Protein AF-A0A4Y2JJ87-F1 (afdb_monomer_lite)

Organism: Araneus ventricosus (NCBI:txid182803)

pLDDT: mean 87.83, std 11.87, range [46.53, 98.0]

Secondary structure (DSSP, 8-state):
--PPP---SEEEEEEEEEETTTTEEEEEEEEEETTTTEEEEEEEETTEEEEEEEETTTTEEEEEEEE-----

Radius of gyration: 14.83 Å; chains: 1; bounding box: 37×40×37 Å

Sequence (72 aa):
QFERPKFSPVFQVEVQGILKDVNEEMEGTLFYDRPNNRGALRFTYQGETSQSIFRFDDNEMLYISGKEFFYL

Foldseek 3Di:
DDDDDDDDLWDKDWDWDAPVVVRDIWIWMKTHHNVQRWIKIWIDDPQKIKMWIDRPVVRDIDIDIDGDDDDD

Structure (mmCIF, N/CA/C/O backbone):
data_AF-A0A4Y2JJ87-F1
#
_entry.id   AF-A0A4Y2JJ87-F1
#
loop_
_atom_site.group_PDB
_atom_site.id
_atom_site.type_symbol
_atom_site.label_atom_id
_atom_site.label_alt_id
_atom_site.label_comp_id
_atom_site.label_asym_id
_atom_site.label_entity_id
_atom_site.label_seq_id
_atom_site.pdbx_PDB_ins_code
_atom_site.Cartn_x
_atom_site.Cartn_y
_atom_site.Cartn_z
_atom_site.occupancy
_atom_site.B_iso_or_equiv
_atom_site.auth_seq_id
_atom_site.auth_comp_id
_atom_site.auth_asym_id
_atom_site.auth_atom_id
_atom_site.pdbx_PDB_model_num
ATOM 1 N N . GLN A 1 1 ? 21.024 24.253 -2.195 1.00 63.41 1 GLN A N 1
ATOM 2 C CA . GLN A 1 1 ? 20.121 23.421 -3.018 1.00 63.41 1 GLN A CA 1
ATOM 3 C C . GLN A 1 1 ? 19.491 22.408 -2.072 1.00 63.41 1 GLN A C 1
ATOM 5 O O . GLN A 1 1 ? 20.242 21.725 -1.394 1.00 63.41 1 GLN A O 1
ATOM 10 N N . PHE A 1 2 ? 18.165 22.391 -1.915 1.00 58.28 2 PHE A N 1
ATOM 11 C CA . PHE A 1 2 ? 17.508 21.401 -1.054 1.00 58.28 2 PHE A CA 1
ATOM 12 C C . PHE A 1 2 ? 17.500 20.059 -1.785 1.00 58.28 2 PHE A C 1
ATOM 14 O O . PHE A 1 2 ? 16.846 19.930 -2.822 1.00 58.28 2 PHE A O 1
ATOM 21 N N . GLU A 1 3 ? 18.242 19.076 -1.280 1.00 78.00 3 GLU A N 1
ATOM 22 C CA . GLU A 1 3 ? 18.055 17.703 -1.733 1.00 78.00 3 GLU A CA 1
ATOM 23 C C . GLU A 1 3 ? 16.692 17.224 -1.239 1.00 78.00 3 GLU A C 1
ATOM 25 O O . GLU A 1 3 ? 16.404 17.225 -0.042 1.00 78.00 3 GLU A O 1
ATOM 30 N N . ARG A 1 4 ? 15.819 16.852 -2.179 1.00 76.31 4 ARG A N 1
ATOM 31 C CA . ARG A 1 4 ? 14.565 16.193 -1.822 1.00 76.31 4 ARG A CA 1
ATOM 32 C C . ARG A 1 4 ? 14.894 14.844 -1.176 1.00 76.31 4 ARG A C 1
ATOM 34 O O . ARG A 1 4 ? 15.823 14.183 -1.650 1.00 76.31 4 ARG A O 1
ATOM 41 N N . PRO A 1 5 ? 14.125 14.406 -0.166 1.00 72.38 5 PRO A N 1
ATOM 42 C CA . PRO A 1 5 ? 14.264 13.066 0.381 1.00 72.38 5 PRO A CA 1
ATOM 43 C C . PRO A 1 5 ? 14.208 12.040 -0.753 1.00 72.38 5 PRO A C 1
ATOM 45 O O . PRO A 1 5 ? 13.259 12.018 -1.542 1.00 72.38 5 PRO A O 1
ATOM 48 N N . LYS A 1 6 ? 15.250 11.216 -0.866 1.00 81.88 6 LYS A N 1
ATOM 49 C CA . LYS A 1 6 ? 15.260 10.089 -1.797 1.00 81.88 6 LYS A CA 1
ATOM 50 C C . LYS A 1 6 ? 14.592 8.920 -1.091 1.00 81.88 6 LYS A C 1
ATOM 52 O O . LYS A 1 6 ? 15.187 8.310 -0.209 1.00 81.88 6 LYS A O 1
ATOM 57 N N . PHE A 1 7 ? 13.352 8.628 -1.465 1.00 83.81 7 PHE A N 1
ATOM 58 C CA . PHE A 1 7 ? 12.722 7.377 -1.063 1.00 83.81 7 PHE A CA 1
ATOM 59 C C . PHE A 1 7 ? 13.418 6.214 -1.766 1.00 83.81 7 PHE A C 1
ATOM 61 O O . PHE A 1 7 ? 13.803 6.320 -2.936 1.00 83.81 7 PHE A O 1
ATOM 68 N N . SER A 1 8 ? 13.576 5.107 -1.043 1.00 93.19 8 SER A N 1
ATOM 69 C CA . SER A 1 8 ? 13.985 3.842 -1.646 1.00 93.19 8 SER A CA 1
ATOM 70 C C . SER A 1 8 ? 13.034 3.503 -2.805 1.00 93.19 8 SER A C 1
ATOM 72 O O . SER A 1 8 ? 11.838 3.771 -2.695 1.00 93.19 8 SER A O 1
ATOM 74 N N . PRO A 1 9 ? 13.512 2.916 -3.917 1.00 94.50 9 PRO A N 1
ATOM 75 C CA . PRO A 1 9 ? 12.635 2.468 -5.002 1.00 94.50 9 PRO A CA 1
ATOM 76 C C . PRO A 1 9 ? 11.610 1.417 -4.545 1.00 94.50 9 PRO A C 1
ATOM 78 O O . PRO A 1 9 ? 10.601 1.231 -5.219 1.00 94.50 9 PRO A O 1
ATOM 81 N N . VAL A 1 10 ? 11.864 0.763 -3.407 1.00 96.88 10 VAL A N 1
ATOM 82 C CA . VAL A 1 10 ? 10.920 -0.110 -2.708 1.00 96.88 10 VAL A CA 1
ATOM 83 C C . VAL A 1 10 ? 10.788 0.374 -1.269 1.00 96.88 10 VAL A C 1
ATOM 85 O O . VAL A 1 10 ? 11.795 0.459 -0.561 1.00 96.88 10 VAL A O 1
ATOM 88 N N . PHE A 1 11 ? 9.576 0.695 -0.827 1.00 95.69 11 PHE A N 1
ATOM 89 C CA . PHE A 1 11 ? 9.333 1.132 0.545 1.00 95.69 11 PHE A CA 1
ATOM 90 C C . PHE A 1 11 ? 7.975 0.679 1.068 1.00 95.69 11 PHE A C 1
ATOM 92 O O . PHE A 1 11 ? 7.037 0.448 0.307 1.00 95.69 11 PHE A O 1
ATOM 99 N N . GLN A 1 12 ? 7.886 0.610 2.393 1.00 96.38 12 GLN A N 1
ATOM 100 C CA . GLN A 1 12 ? 6.638 0.505 3.130 1.00 96.38 12 GLN A CA 1
ATOM 101 C C . GLN A 1 12 ? 6.624 1.588 4.205 1.00 96.38 12 GLN A C 1
ATOM 103 O O . GLN A 1 12 ? 7.619 1.760 4.910 1.00 96.38 12 GLN A O 1
ATOM 108 N N . VAL A 1 13 ? 5.522 2.324 4.308 1.00 95.06 13 VAL A N 1
ATOM 109 C CA . VAL A 1 13 ? 5.337 3.398 5.290 1.00 95.06 13 VAL A CA 1
ATOM 110 C C . VAL A 1 13 ? 3.947 3.324 5.899 1.00 95.06 13 VAL A C 1
ATOM 112 O O . VAL A 1 13 ? 3.006 2.842 5.267 1.00 95.06 13 VAL A O 1
ATOM 115 N N . GLU A 1 14 ? 3.823 3.825 7.119 1.00 95.69 14 GLU A N 1
ATOM 116 C CA . GLU A 1 14 ? 2.530 4.147 7.712 1.00 95.69 14 GLU A CA 1
ATOM 117 C C . GLU A 1 14 ? 1.982 5.422 7.067 1.00 95.69 14 GLU A C 1
ATOM 119 O O . GLU A 1 14 ? 2.732 6.342 6.724 1.00 95.69 14 GLU A O 1
ATOM 124 N N . VAL A 1 15 ? 0.671 5.458 6.859 1.00 92.69 15 VAL A N 1
ATOM 125 C CA . VAL A 1 15 ? -0.036 6.597 6.278 1.00 92.69 15 VAL A CA 1
ATOM 126 C C . VAL A 1 15 ? -1.266 6.921 7.110 1.00 92.69 15 VAL A C 1
ATOM 128 O O . VAL A 1 15 ? -1.983 6.026 7.551 1.00 92.69 15 VAL A O 1
ATOM 131 N N . GLN A 1 16 ? -1.528 8.215 7.264 1.00 90.19 16 GLN A N 1
ATOM 132 C CA . GLN A 1 16 ? -2.791 8.734 7.769 1.00 90.19 16 GLN A CA 1
ATOM 133 C C . GLN A 1 16 ? -3.544 9.336 6.581 1.00 90.19 16 GLN A C 1
ATOM 135 O O . GLN A 1 16 ? -3.027 10.206 5.874 1.00 90.19 16 GLN A O 1
ATOM 140 N N . GLY A 1 17 ? -4.733 8.814 6.308 1.00 84.75 17 GLY A N 1
ATOM 141 C CA . GLY A 1 17 ? -5.616 9.277 5.247 1.00 84.75 17 GLY A CA 1
ATOM 142 C C . GLY A 1 17 ? -6.857 9.948 5.817 1.00 84.75 17 GLY A C 1
ATOM 143 O O . GLY A 1 17 ? -7.239 9.694 6.952 1.00 84.75 17 GLY A O 1
ATOM 144 N N . ILE A 1 18 ? -7.511 10.775 5.004 1.00 88.06 18 ILE A N 1
ATOM 145 C CA . ILE A 1 18 ? -8.848 11.300 5.294 1.00 88.06 18 ILE A CA 1
ATOM 146 C C . ILE A 1 18 ? -9.781 10.770 4.210 1.00 88.06 18 ILE A C 1
ATOM 148 O O . ILE A 1 18 ? -9.555 11.008 3.017 1.00 88.06 18 ILE A O 1
ATOM 152 N N . LEU A 1 19 ? -10.828 10.053 4.612 1.00 82.19 19 LEU A N 1
ATOM 153 C CA . LEU A 1 19 ? -11.902 9.643 3.716 1.00 82.19 19 LEU A CA 1
ATOM 154 C C . LEU A 1 19 ? -12.746 10.873 3.380 1.00 82.19 19 LEU A C 1
ATOM 156 O O . LEU A 1 19 ? -13.528 11.340 4.202 1.00 82.19 19 LEU A O 1
ATOM 160 N N . LYS A 1 20 ? -12.578 11.418 2.170 1.00 81.81 20 LYS A N 1
ATOM 161 C CA . LYS A 1 20 ? -13.181 12.703 1.770 1.00 81.81 20 LYS A CA 1
ATOM 162 C C . LYS A 1 20 ? -14.698 12.766 1.937 1.00 81.81 20 LYS A C 1
ATOM 164 O O . LYS A 1 20 ? -15.206 13.826 2.283 1.00 81.81 20 LYS A O 1
ATOM 169 N N . ASP A 1 21 ? -15.394 11.661 1.694 1.00 84.12 21 ASP A N 1
ATOM 170 C CA . ASP A 1 21 ? -16.860 11.642 1.685 1.00 84.12 21 ASP A CA 1
ATOM 171 C C . ASP A 1 21 ? -17.462 11.716 3.094 1.00 84.12 21 ASP A C 1
ATOM 173 O O . ASP A 1 21 ? -18.565 12.228 3.268 1.00 84.12 21 ASP A O 1
ATOM 177 N N . VAL A 1 22 ? -16.728 11.236 4.101 1.00 84.06 22 VAL A N 1
ATOM 178 C CA . VAL A 1 22 ? -17.181 11.163 5.502 1.00 84.06 22 VAL A CA 1
ATOM 179 C C . VAL A 1 22 ? -16.347 12.029 6.450 1.00 84.06 22 VAL A C 1
ATOM 181 O O . VAL A 1 22 ? -16.714 12.208 7.605 1.00 84.06 22 VAL A O 1
ATOM 184 N N . ASN A 1 23 ? -15.252 12.615 5.956 1.00 85.56 23 ASN A N 1
ATOM 185 C CA . ASN A 1 23 ? -14.283 13.400 6.720 1.00 85.56 23 ASN A CA 1
ATOM 186 C C . ASN A 1 23 ? -13.750 12.667 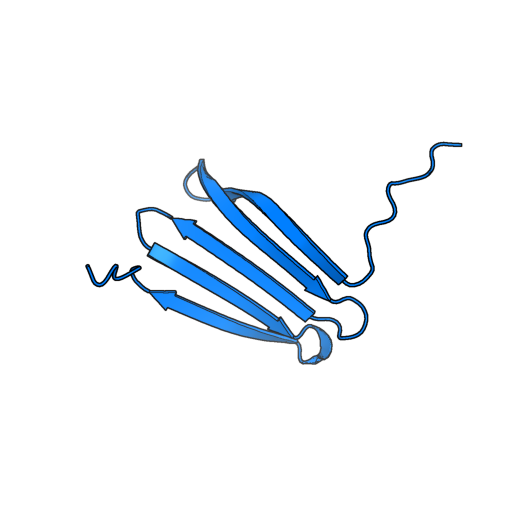7.967 1.00 85.56 23 ASN A C 1
ATOM 188 O O . ASN A 1 23 ? -13.496 13.283 9.001 1.00 85.56 23 ASN A O 1
ATOM 192 N N . GLU A 1 24 ? -13.587 11.348 7.859 1.00 86.06 24 GLU A N 1
ATOM 193 C CA . GLU A 1 24 ? -13.031 10.501 8.914 1.00 86.06 24 GLU A CA 1
ATOM 194 C C . GLU A 1 24 ? -11.572 10.161 8.604 1.00 86.06 24 GLU A C 1
ATOM 196 O O . GLU A 1 24 ? -11.194 9.938 7.447 1.00 86.06 24 GLU A O 1
ATOM 201 N N . GLU A 1 25 ? -10.745 10.142 9.646 1.00 86.12 25 GLU A N 1
ATOM 202 C CA . GLU A 1 25 ? -9.352 9.725 9.545 1.00 86.12 25 GLU A CA 1
ATOM 203 C C . GLU A 1 25 ? -9.254 8.200 9.464 1.00 86.12 25 GLU A C 1
ATOM 205 O O . GLU A 1 25 ? -10.007 7.466 10.102 1.00 86.12 25 GLU A O 1
ATOM 210 N N . MET A 1 26 ? -8.297 7.723 8.678 1.00 87.25 26 MET A N 1
ATOM 211 C CA . MET A 1 26 ? -7.938 6.316 8.598 1.00 87.25 26 MET A CA 1
ATOM 212 C C . MET A 1 26 ? -6.433 6.163 8.753 1.00 87.25 26 MET A C 1
ATOM 214 O O . MET A 1 26 ? -5.654 6.932 8.187 1.00 87.25 26 MET A O 1
ATOM 218 N N . GLU A 1 27 ? -6.029 5.129 9.475 1.00 88.88 27 GLU A N 1
ATOM 219 C CA . GLU A 1 27 ? -4.640 4.698 9.542 1.00 88.88 27 GLU A CA 1
ATOM 220 C C . GLU A 1 27 ? -4.438 3.495 8.628 1.00 88.88 27 GLU A C 1
ATOM 222 O O . GLU A 1 27 ? -5.312 2.632 8.459 1.00 88.88 27 GLU A O 1
ATOM 227 N N . GLY A 1 28 ? -3.270 3.443 8.004 1.00 92.44 28 GLY A N 1
ATOM 228 C CA . GLY A 1 28 ? -2.953 2.387 7.070 1.00 92.44 28 GLY A CA 1
ATOM 229 C C . GLY A 1 28 ? -1.471 2.248 6.794 1.00 92.44 28 GLY A C 1
ATO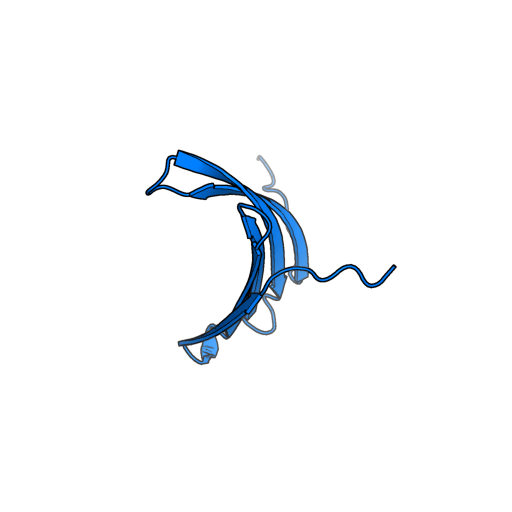M 230 O O . GLY A 1 28 ? -0.630 2.971 7.324 1.00 92.44 28 GLY A O 1
ATOM 231 N N . THR A 1 29 ? -1.154 1.307 5.916 1.00 96.06 29 THR A N 1
ATOM 232 C CA . THR A 1 29 ? 0.183 1.116 5.374 1.00 96.06 29 THR A CA 1
ATOM 233 C C . THR A 1 29 ? 0.153 1.223 3.858 1.00 96.06 29 THR A C 1
ATOM 235 O O . THR A 1 29 ? -0.735 0.694 3.186 1.00 96.06 29 THR A O 1
ATOM 238 N N . LEU A 1 30 ? 1.145 1.920 3.315 1.00 95.81 30 LEU A N 1
ATOM 239 C CA . LEU A 1 30 ? 1.399 2.024 1.887 1.00 95.81 30 LEU A CA 1
ATOM 240 C C . LEU A 1 30 ? 2.692 1.284 1.572 1.00 95.81 30 LEU A C 1
ATOM 242 O O . LEU A 1 30 ? 3.748 1.619 2.103 1.00 95.81 30 LEU A O 1
ATOM 246 N N . PHE A 1 31 ? 2.605 0.320 0.666 1.00 97.25 31 PHE A N 1
ATOM 247 C CA . PHE A 1 31 ? 3.745 -0.314 0.025 1.00 97.25 31 PHE A CA 1
ATOM 248 C C . PHE A 1 31 ? 3.855 0.173 -1.420 1.00 9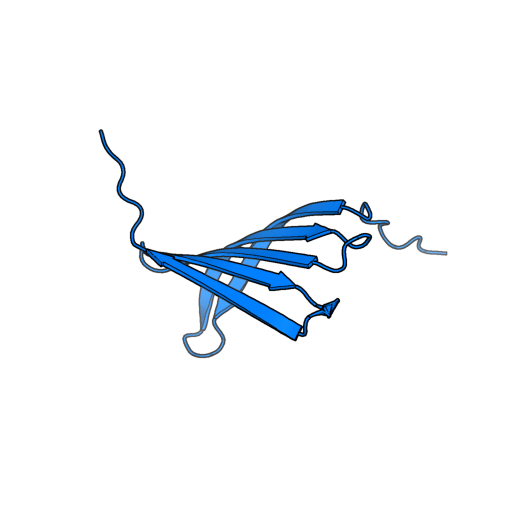7.25 31 PHE A C 1
ATOM 250 O O . PHE A 1 31 ? 2.858 0.211 -2.145 1.00 97.25 31 PHE A O 1
ATOM 257 N N . TYR A 1 32 ? 5.068 0.501 -1.857 1.00 97.50 32 TYR A N 1
ATOM 258 C CA . TYR A 1 32 ? 5.354 0.836 -3.248 1.00 97.50 32 TYR A CA 1
ATOM 259 C C . TYR A 1 32 ? 6.634 0.155 -3.717 1.00 97.50 32 TYR A C 1
ATOM 261 O O . TYR A 1 32 ? 7.654 0.180 -3.030 1.00 97.50 32 TYR A O 1
ATOM 269 N N . ASP A 1 33 ? 6.572 -0.429 -4.910 1.00 97.69 33 ASP A N 1
ATOM 270 C CA . ASP A 1 33 ? 7.660 -1.136 -5.576 1.00 97.69 33 ASP A CA 1
ATOM 271 C C . ASP A 1 33 ? 7.770 -0.597 -7.002 1.00 97.69 33 ASP A C 1
ATOM 273 O O . ASP A 1 33 ? 7.084 -1.040 -7.928 1.00 97.69 33 ASP A O 1
ATOM 277 N N . ARG A 1 34 ? 8.617 0.429 -7.150 1.00 96.38 34 ARG A N 1
ATOM 278 C CA . ARG A 1 34 ? 8.831 1.150 -8.407 1.00 96.38 34 ARG A CA 1
ATOM 279 C C . ARG A 1 34 ? 9.357 0.244 -9.525 1.00 96.38 34 ARG A C 1
ATOM 281 O O . ARG A 1 34 ? 8.838 0.375 -10.630 1.00 96.38 34 ARG A O 1
ATOM 288 N N . PRO A 1 35 ? 10.361 -0.634 -9.305 1.00 97.25 35 PRO A N 1
ATOM 289 C CA . PRO A 1 35 ? 10.870 -1.508 -10.363 1.00 97.25 35 PRO A CA 1
ATOM 290 C C . PRO A 1 35 ? 9.804 -2.393 -11.004 1.00 97.25 35 PRO A C 1
ATOM 292 O O . PRO A 1 35 ? 9.889 -2.656 -12.197 1.00 97.25 35 PRO A O 1
ATOM 295 N N . ASN A 1 36 ? 8.811 -2.822 -10.225 1.00 97.06 36 ASN A N 1
ATOM 296 C CA . ASN A 1 36 ? 7.731 -3.686 -10.698 1.00 97.06 36 ASN A CA 1
ATOM 297 C C . ASN A 1 36 ? 6.414 -2.927 -10.925 1.00 97.06 36 ASN A C 1
ATOM 299 O O . ASN A 1 36 ? 5.362 -3.559 -10.978 1.00 97.06 36 ASN A O 1
ATOM 303 N N . ASN A 1 37 ? 6.469 -1.588 -10.957 1.00 96.94 37 ASN A N 1
ATOM 304 C CA . ASN A 1 37 ? 5.340 -0.673 -11.122 1.00 96.94 37 ASN A CA 1
ATOM 305 C C . ASN A 1 37 ? 4.056 -1.150 -10.416 1.00 96.94 37 ASN A C 1
ATOM 307 O O . ASN A 1 37 ? 2.988 -1.312 -11.016 1.00 96.94 37 ASN A O 1
ATOM 311 N N . ARG A 1 38 ? 4.173 -1.401 -9.109 1.00 97.69 38 ARG A N 1
ATOM 312 C CA . ARG A 1 38 ? 3.079 -1.914 -8.278 1.00 97.69 38 ARG A CA 1
ATOM 313 C C . ARG A 1 38 ? 3.050 -1.258 -6.909 1.00 97.69 38 ARG A C 1
ATOM 315 O O . ARG A 1 38 ? 4.057 -0.747 -6.415 1.00 97.69 38 ARG A O 1
ATOM 322 N N . GLY A 1 39 ? 1.887 -1.301 -6.277 1.00 97.69 39 GLY A N 1
ATOM 323 C CA . GLY A 1 39 ? 1.701 -0.798 -4.924 1.00 97.69 39 GLY A CA 1
ATOM 324 C C . GLY A 1 39 ? 0.595 -1.536 -4.192 1.00 97.69 39 GLY A C 1
ATOM 325 O O . GLY A 1 39 ? -0.217 -2.229 -4.801 1.00 97.69 39 GLY A O 1
ATOM 326 N N . ALA A 1 40 ? 0.564 -1.383 -2.877 1.00 97.56 40 ALA A N 1
ATOM 327 C CA . ALA A 1 40 ? -0.537 -1.859 -2.061 1.00 97.56 40 ALA A CA 1
ATOM 328 C C . ALA A 1 40 ? -0.877 -0.832 -0.984 1.00 97.56 40 ALA A C 1
ATOM 330 O O . ALA A 1 40 ? 0.020 -0.253 -0.374 1.00 97.56 40 ALA A O 1
ATOM 331 N N . LEU A 1 41 ? -2.168 -0.626 -0.752 1.00 95.50 41 LEU A N 1
ATOM 332 C CA . LEU A 1 41 ? -2.683 0.164 0.358 1.00 95.50 41 LEU A CA 1
ATOM 333 C C . LEU A 1 41 ? -3.476 -0.768 1.264 1.00 95.50 41 LEU A C 1
ATOM 335 O O . LEU A 1 41 ? -4.413 -1.409 0.794 1.00 95.50 41 LEU A O 1
ATOM 339 N N . ARG A 1 42 ? -3.123 -0.825 2.544 1.00 94.94 42 ARG A N 1
ATOM 340 C CA . ARG A 1 42 ? -3.911 -1.490 3.583 1.00 94.94 42 ARG A CA 1
ATOM 341 C C . ARG A 1 42 ? -4.418 -0.433 4.548 1.00 94.94 42 ARG A C 1
ATOM 343 O O . ARG A 1 42 ? -3.624 0.375 5.007 1.00 94.94 42 ARG A O 1
ATOM 350 N N . PHE A 1 43 ? -5.700 -0.441 4.871 1.00 90.81 43 PHE A N 1
ATOM 351 C CA . PHE A 1 43 ? -6.283 0.484 5.843 1.00 90.81 43 PHE A CA 1
ATOM 352 C C . PHE A 1 43 ? -7.347 -0.223 6.670 1.00 90.81 43 PHE A C 1
ATOM 354 O O . PHE A 1 43 ? -7.973 -1.176 6.198 1.00 90.81 43 PHE A O 1
ATOM 361 N N . THR A 1 44 ? -7.550 0.252 7.894 1.00 87.38 44 THR A N 1
ATOM 362 C CA . THR A 1 44 ? -8.629 -0.215 8.764 1.00 87.38 44 THR A CA 1
ATOM 363 C C . THR A 1 44 ? -9.579 0.939 9.030 1.00 87.38 44 THR A C 1
ATOM 365 O O . THR A 1 44 ? -9.156 2.021 9.428 1.00 87.38 44 THR A O 1
ATOM 368 N N . TYR A 1 45 ? -10.868 0.704 8.813 1.00 83.75 45 TYR A N 1
ATOM 369 C CA . TYR A 1 45 ? -11.924 1.675 9.051 1.00 83.75 45 TYR A CA 1
ATOM 370 C C . TYR A 1 45 ? -13.100 0.986 9.740 1.00 83.75 45 TYR A C 1
ATOM 372 O O . TYR A 1 45 ? -13.570 -0.047 9.273 1.00 83.75 45 TYR A O 1
ATOM 380 N N . GLN A 1 46 ? -13.541 1.523 10.881 1.00 83.19 46 GLN A N 1
ATOM 381 C CA . GLN A 1 46 ? -14.672 0.994 11.665 1.00 83.19 46 GLN A CA 1
ATOM 382 C C . GLN A 1 46 ? -14.599 -0.527 11.954 1.00 83.19 46 GLN A C 1
ATOM 384 O O . GLN A 1 46 ? -15.614 -1.216 12.020 1.00 83.19 46 GLN A O 1
ATOM 389 N N . GLY A 1 47 ? -13.385 -1.059 12.150 1.00 8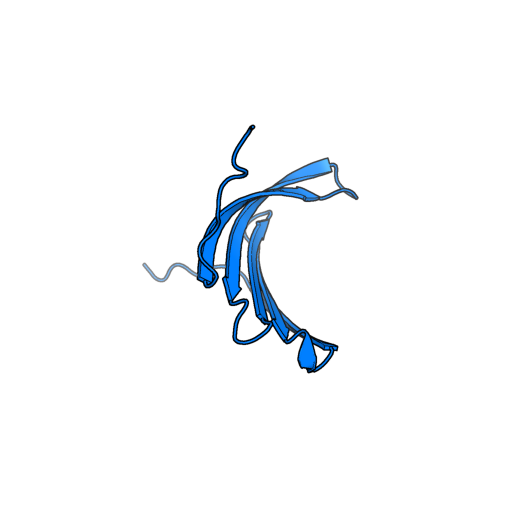2.56 47 GLY A N 1
ATOM 390 C CA . GLY A 1 47 ? -13.146 -2.482 12.433 1.00 82.56 47 GLY A CA 1
ATOM 391 C C . GLY A 1 47 ? -13.108 -3.395 11.200 1.00 82.56 47 GLY A C 1
ATOM 392 O O . GLY A 1 47 ? -12.957 -4.608 11.346 1.00 82.56 47 GLY A O 1
ATOM 393 N N . GLU A 1 48 ? -13.213 -2.837 9.994 1.00 86.56 48 GLU A N 1
ATOM 394 C CA . GLU A 1 48 ? -13.013 -3.559 8.739 1.00 86.56 48 GLU A CA 1
ATOM 395 C C . GLU A 1 48 ? -11.665 -3.190 8.129 1.00 86.56 48 GLU A C 1
ATOM 397 O O . GLU A 1 48 ? -11.339 -2.015 7.950 1.00 86.56 48 GLU A O 1
ATOM 402 N N . THR A 1 49 ? -10.876 -4.207 7.794 1.00 89.06 49 THR A N 1
ATOM 403 C CA . THR A 1 49 ? -9.599 -4.021 7.113 1.00 89.06 49 THR A CA 1
ATOM 404 C C . THR A 1 49 ? -9.786 -4.270 5.630 1.00 89.06 49 THR A C 1
ATOM 406 O O . THR A 1 49 ? -10.332 -5.288 5.200 1.00 89.06 49 THR A O 1
ATOM 409 N N . SER A 1 50 ? -9.294 -3.328 4.839 1.00 90.94 50 SER A N 1
ATOM 410 C CA . SER A 1 50 ? -9.264 -3.404 3.387 1.00 90.94 50 SER A CA 1
ATOM 411 C C . SER A 1 50 ? -7.829 -3.364 2.889 1.00 90.94 50 SER A C 1
ATOM 413 O O . SER A 1 50 ? -6.979 -2.670 3.449 1.00 90.94 50 SER A O 1
ATOM 415 N N . GLN A 1 51 ? -7.569 -4.085 1.806 1.00 94.25 51 GLN A N 1
ATOM 416 C CA . GLN A 1 51 ? -6.321 -4.053 1.068 1.00 94.25 51 GLN A CA 1
ATOM 417 C C . GLN A 1 51 ? -6.607 -3.895 -0.427 1.00 94.25 51 GLN A C 1
ATOM 419 O O . GLN A 1 51 ? -7.295 -4.715 -1.033 1.00 94.25 51 GLN A O 1
ATOM 424 N N . SER A 1 52 ? -6.029 -2.857 -1.023 1.00 95.12 52 SER A N 1
ATOM 425 C CA . SER A 1 52 ? -6.040 -2.614 -2.465 1.00 95.12 52 SER A CA 1
ATOM 426 C C . SER A 1 52 ? -4.651 -2.891 -3.020 1.00 95.12 52 SER A C 1
ATOM 428 O O . SER A 1 52 ? -3.681 -2.282 -2.573 1.00 95.12 52 SER A O 1
ATOM 430 N N . ILE A 1 53 ? -4.543 -3.799 -3.987 1.00 97.19 53 ILE A N 1
ATOM 431 C CA . ILE A 1 53 ? -3.293 -4.138 -4.674 1.00 97.19 53 ILE A CA 1
ATOM 432 C C . ILE A 1 53 ? -3.375 -3.605 -6.098 1.00 97.19 53 ILE A C 1
ATOM 434 O O . ILE A 1 53 ? -4.267 -3.985 -6.855 1.00 97.19 53 ILE A O 1
ATOM 438 N N . PHE A 1 54 ? -2.425 -2.753 -6.461 1.00 98.00 54 PHE A N 1
ATOM 439 C CA . PHE A 1 54 ? -2.350 -2.092 -7.755 1.00 98.00 54 PHE A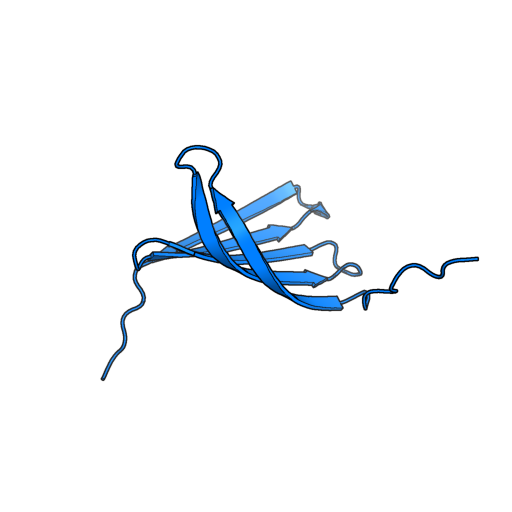 CA 1
ATOM 440 C C . PHE A 1 54 ? -1.234 -2.706 -8.595 1.00 98.00 54 PHE A C 1
ATOM 442 O O . PHE A 1 54 ? -0.076 -2.733 -8.167 1.00 98.00 54 PHE A O 1
ATOM 449 N N . ARG A 1 55 ? -1.580 -3.157 -9.801 1.00 97.12 55 ARG A N 1
ATOM 450 C CA . ARG A 1 55 ? -0.636 -3.513 -10.867 1.00 97.12 55 ARG A CA 1
ATOM 451 C C . ARG A 1 55 ? -0.779 -2.465 -11.961 1.00 97.12 55 ARG A C 1
ATOM 453 O O . ARG A 1 55 ? -1.694 -2.538 -12.776 1.00 97.12 55 ARG A O 1
ATOM 460 N N . PHE A 1 56 ? 0.068 -1.436 -11.912 1.00 96.00 56 PHE A N 1
ATOM 461 C CA . PHE A 1 56 ? -0.114 -0.244 -12.744 1.00 96.00 56 PHE A CA 1
ATOM 462 C C . PHE A 1 56 ? 0.166 -0.521 -14.224 1.00 96.00 56 PHE A C 1
ATOM 464 O O . PHE A 1 56 ? -0.506 0.063 -15.069 1.00 96.00 56 PHE A O 1
ATOM 471 N N . ASP A 1 57 ? 1.090 -1.436 -14.532 1.00 97.19 57 ASP A N 1
ATOM 472 C CA . ASP A 1 57 ? 1.362 -1.865 -15.913 1.00 97.19 57 ASP A CA 1
ATOM 473 C C . ASP A 1 57 ? 0.152 -2.559 -16.557 1.00 97.19 57 ASP A C 1
ATOM 475 O O . ASP A 1 57 ? -0.135 -2.341 -17.732 1.00 97.19 57 ASP A O 1
ATOM 479 N N . ASP A 1 58 ? -0.597 -3.331 -15.767 1.00 97.00 58 ASP A N 1
ATOM 480 C CA . ASP A 1 58 ? -1.786 -4.057 -16.226 1.00 97.00 58 ASP A CA 1
ATOM 481 C C . ASP A 1 58 ? -3.057 -3.186 -16.175 1.00 97.00 58 ASP A C 1
ATOM 483 O O . ASP A 1 58 ? -4.110 -3.586 -16.666 1.00 97.00 58 ASP A O 1
ATOM 487 N N . ASN A 1 59 ? -2.984 -1.997 -15.561 1.00 96.00 59 ASN A N 1
ATOM 488 C CA . ASN A 1 59 ? -4.144 -1.189 -15.171 1.00 96.00 59 ASN A CA 1
ATOM 489 C C . ASN A 1 59 ? -5.182 -1.995 -14.357 1.00 96.00 59 ASN A C 1
ATOM 491 O O . ASN A 1 59 ? -6.394 -1.833 -14.509 1.00 96.00 59 ASN A O 1
ATOM 495 N N . GLU A 1 60 ? -4.696 -2.878 -13.482 1.00 96.88 60 GLU A N 1
ATOM 496 C CA . GLU A 1 60 ? -5.524 -3.772 -12.675 1.00 96.88 60 GLU A CA 1
ATOM 497 C C . GLU A 1 60 ? -5.447 -3.422 -11.187 1.00 96.88 60 GLU A C 1
ATOM 499 O O . GLU A 1 60 ? -4.393 -3.071 -10.643 1.00 96.88 60 GLU A O 1
ATOM 504 N N . MET A 1 61 ? -6.587 -3.573 -10.511 1.00 96.94 61 MET A N 1
ATOM 505 C CA . MET A 1 61 ? -6.706 -3.418 -9.067 1.00 96.94 61 MET A CA 1
ATOM 506 C C . MET A 1 61 ? -7.445 -4.618 -8.479 1.00 96.94 61 MET A C 1
ATOM 508 O O . MET A 1 61 ? -8.559 -4.938 -8.896 1.00 96.94 61 MET A O 1
ATOM 512 N N . LEU A 1 62 ? -6.810 -5.280 -7.511 1.00 96.00 62 LEU A N 1
ATOM 513 C CA . LEU A 1 62 ? -7.442 -6.303 -6.685 1.00 96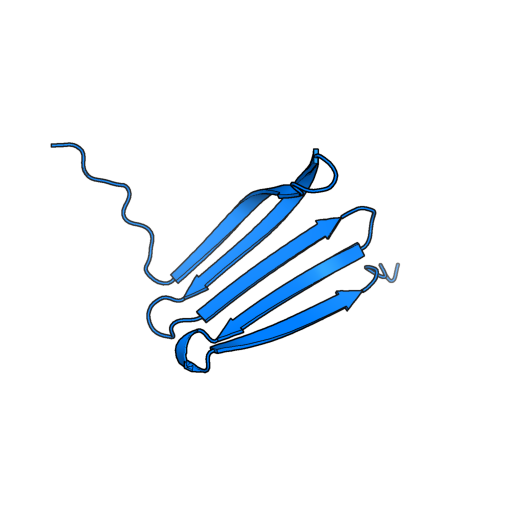.00 62 LEU A CA 1
ATOM 514 C C . LEU A 1 62 ? -7.819 -5.684 -5.340 1.00 96.00 62 LEU A C 1
ATOM 516 O O . LEU A 1 62 ? -6.951 -5.178 -4.628 1.00 96.00 62 LEU A O 1
ATOM 520 N N . TYR A 1 63 ? -9.099 -5.770 -4.995 1.00 94.81 63 TYR A N 1
ATOM 521 C CA . TYR A 1 63 ? -9.628 -5.322 -3.714 1.00 94.81 63 TYR A CA 1
ATOM 522 C C . TYR A 1 63 ? -9.978 -6.527 -2.845 1.00 94.81 63 TYR A C 1
ATOM 524 O O . TYR A 1 63 ? -10.694 -7.430 -3.278 1.00 94.81 63 TYR A O 1
ATOM 532 N N . ILE A 1 64 ? -9.463 -6.531 -1.621 1.00 92.69 64 ILE A N 1
ATOM 533 C CA . ILE A 1 64 ? -9.721 -7.552 -0.609 1.00 92.69 64 ILE A CA 1
ATOM 534 C C . ILE A 1 64 ? -10.202 -6.820 0.638 1.00 92.69 64 ILE A C 1
ATOM 536 O O . ILE A 1 64 ? -9.505 -5.938 1.132 1.00 92.69 64 ILE A O 1
ATOM 540 N N . SER A 1 65 ? -11.366 -7.184 1.166 1.00 90.69 65 SER A N 1
ATOM 541 C CA . SER A 1 65 ? -11.866 -6.636 2.427 1.00 90.69 65 SER A CA 1
ATOM 542 C C . SER A 1 65 ? -12.436 -7.722 3.323 1.00 90.69 65 SER A C 1
ATOM 544 O O . SER A 1 65 ? -12.913 -8.760 2.859 1.00 90.69 65 SER A O 1
ATOM 546 N N . GLY A 1 66 ? -12.359 -7.488 4.628 1.00 85.19 66 GLY A N 1
ATOM 547 C CA . GLY A 1 66 ? -12.925 -8.383 5.621 1.00 85.19 66 GLY A CA 1
ATOM 548 C C . GLY A 1 66 ? -12.787 -7.843 7.037 1.00 85.19 66 GLY A C 1
ATOM 549 O O . GLY A 1 66 ? -12.019 -6.920 7.312 1.00 85.19 66 GLY A O 1
ATOM 550 N N . LYS A 1 67 ? -13.538 -8.452 7.954 1.00 77.56 67 LYS A N 1
ATOM 551 C CA . LYS A 1 67 ? -13.348 -8.235 9.389 1.00 77.56 67 LYS A CA 1
ATOM 552 C C . LYS A 1 67 ? -12.085 -8.961 9.835 1.00 77.56 67 LYS A C 1
ATOM 554 O O . LYS A 1 67 ? -11.890 -10.124 9.477 1.00 77.56 67 LYS A O 1
ATOM 559 N N . GLU A 1 68 ? -11.242 -8.298 10.621 1.00 65.12 68 GLU A N 1
ATOM 560 C CA . GLU A 1 68 ? -10.171 -8.997 11.329 1.00 65.12 68 GLU A CA 1
ATOM 561 C C . GLU A 1 68 ? -10.807 -9.924 12.370 1.00 65.12 68 GLU A C 1
ATOM 563 O O . GLU A 1 68 ? -11.429 -9.484 13.337 1.00 65.12 68 GLU A O 1
ATOM 568 N N . PHE A 1 69 ? -10.671 -11.231 12.157 1.00 57.69 69 PHE A N 1
ATOM 569 C CA . PHE A 1 69 ? -10.977 -12.220 13.179 1.00 57.69 69 PHE A CA 1
ATOM 570 C C . PHE A 1 69 ? -9.694 -12.499 13.955 1.00 57.69 69 PHE A C 1
ATOM 572 O O . PHE A 1 69 ? -8.794 -13.176 13.458 1.00 57.69 69 PHE A O 1
ATOM 579 N N . PHE A 1 70 ? -9.607 -11.986 15.180 1.00 58.19 70 PHE A N 1
ATOM 580 C CA . PHE A 1 70 ? -8.625 -12.477 16.138 1.00 58.19 70 PHE A CA 1
ATOM 581 C C . PHE A 1 70 ? -9.119 -13.833 16.646 1.00 58.19 70 PHE A C 1
ATOM 583 O O . PHE A 1 70 ? -10.108 -13.906 17.376 1.00 58.19 70 PHE A O 1
ATOM 590 N N . TYR A 1 71 ? -8.459 -14.912 16.232 1.00 46.53 71 TYR A N 1
ATOM 591 C CA . TYR A 1 71 ? -8.573 -16.180 16.943 1.00 46.53 71 TYR A CA 1
ATOM 592 C C . TYR A 1 71 ? -7.725 -16.052 18.216 1.00 46.53 71 TYR A C 1
ATOM 594 O O . TYR A 1 71 ? -6.508 -15.888 18.120 1.00 46.53 71 TYR A O 1
ATOM 602 N N . LEU A 1 72 ? -8.394 -16.027 19.374 1.00 52.59 72 LEU A N 1
ATOM 603 C CA . LEU A 1 72 ? -7.779 -16.112 20.705 1.00 52.59 72 LEU A CA 1
ATOM 604 C C . LEU A 1 72 ? -7.303 -17.538 20.996 1.00 52.59 72 LEU A C 1
ATOM 606 O O . LEU A 1 72 ? -8.025 -18.483 20.601 1.00 52.59 72 LEU A O 1
#